Protein AF-A0A927AA74-F1 (afdb_monomer_lite)

Structure (mmCIF, N/CA/C/O backbone):
data_AF-A0A927AA74-F1
#
_entry.id   AF-A0A927AA74-F1
#
loop_
_atom_site.group_PDB
_atom_site.id
_atom_site.type_symbol
_atom_site.label_atom_id
_atom_site.label_alt_id
_atom_site.label_comp_id
_atom_site.label_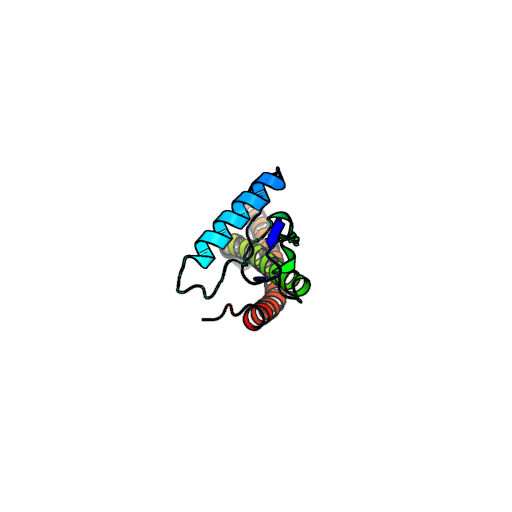asym_id
_atom_site.label_entity_id
_atom_site.label_seq_id
_atom_site.pdbx_PDB_ins_code
_atom_site.Cartn_x
_atom_site.Cartn_y
_atom_site.Cartn_z
_atom_site.occupancy
_atom_site.B_iso_or_equiv
_atom_site.auth_seq_id
_atom_site.auth_comp_id
_atom_site.auth_asym_id
_atom_site.auth_atom_id
_atom_site.pdbx_PDB_model_num
ATOM 1 N N . MET A 1 1 ? 20.746 3.953 -13.134 1.00 68.69 1 MET A N 1
ATOM 2 C CA . MET A 1 1 ? 21.460 2.864 -13.837 1.00 68.69 1 MET A CA 1
ATOM 3 C C . MET A 1 1 ? 21.288 3.104 -15.328 1.00 68.69 1 MET A C 1
ATOM 5 O O . MET A 1 1 ? 20.170 3.393 -15.725 1.00 68.69 1 MET A O 1
ATOM 9 N N . ALA A 1 2 ? 22.362 3.111 -16.111 1.00 82.69 2 ALA A N 1
ATOM 10 C CA . ALA A 1 2 ? 22.322 3.366 -17.552 1.00 82.69 2 ALA A CA 1
ATOM 11 C C . ALA A 1 2 ? 22.774 2.113 -18.313 1.00 82.69 2 ALA A C 1
ATOM 13 O O . ALA A 1 2 ? 23.402 1.221 -17.730 1.00 82.69 2 ALA A O 1
ATOM 14 N N . TYR A 1 3 ? 22.419 2.040 -19.589 1.00 89.62 3 TYR A N 1
ATOM 15 C CA . TYR A 1 3 ? 22.656 0.885 -20.445 1.00 89.62 3 TYR A CA 1
ATOM 16 C C . TYR A 1 3 ? 23.455 1.307 -21.672 1.00 89.62 3 TYR A C 1
ATOM 18 O O . TYR A 1 3 ? 23.339 2.434 -22.142 1.00 89.62 3 TYR A O 1
ATOM 26 N N . LEU A 1 4 ? 24.261 0.394 -22.198 1.00 90.81 4 LEU A N 1
ATOM 27 C CA . LEU A 1 4 ? 24.896 0.512 -23.500 1.00 90.81 4 LEU A CA 1
ATOM 28 C C . LEU A 1 4 ? 24.082 -0.289 -24.507 1.00 90.81 4 LEU A C 1
ATOM 30 O O . LEU A 1 4 ? 23.811 -1.467 -24.288 1.00 90.81 4 LEU A O 1
ATOM 34 N N . VAL A 1 5 ? 23.723 0.351 -25.612 1.00 91.00 5 VAL A N 1
ATOM 35 C CA . VAL A 1 5 ? 22.929 -0.253 -26.682 1.00 91.00 5 VAL A CA 1
ATOM 36 C C . VAL A 1 5 ? 23.705 -0.167 -27.984 1.00 91.00 5 VAL A C 1
ATOM 38 O O . VAL A 1 5 ? 24.252 0.887 -28.328 1.00 91.00 5 VAL A O 1
ATOM 41 N N . ALA A 1 6 ? 23.800 -1.292 -28.691 1.00 90.44 6 ALA A N 1
ATOM 42 C CA . ALA A 1 6 ? 24.299 -1.301 -30.057 1.00 90.44 6 ALA A CA 1
ATOM 43 C C . ALA A 1 6 ? 23.163 -0.810 -30.970 1.00 90.44 6 ALA A C 1
ATOM 45 O O . ALA A 1 6 ? 22.105 -1.429 -30.965 1.00 90.44 6 ALA A O 1
ATOM 46 N N . PRO A 1 7 ? 23.336 0.256 -31.775 1.00 86.06 7 PRO A N 1
ATOM 47 C CA . PRO A 1 7 ? 22.244 0.795 -32.593 1.00 86.06 7 PRO A CA 1
ATOM 48 C C . PRO A 1 7 ? 21.645 -0.202 -33.593 1.00 86.06 7 PRO A C 1
ATOM 50 O O . PRO A 1 7 ? 20.530 -0.007 -34.053 1.00 86.06 7 PRO A O 1
ATOM 53 N N . GLN A 1 8 ? 22.403 -1.242 -33.957 1.00 85.25 8 GLN A N 1
ATOM 54 C CA . GLN A 1 8 ? 21.947 -2.316 -34.844 1.00 85.25 8 GLN A CA 1
ATOM 55 C C . GLN A 1 8 ? 21.053 -3.340 -34.131 1.00 85.25 8 GLN A C 1
ATOM 57 O O . GLN A 1 8 ? 20.342 -4.066 -34.810 1.00 85.25 8 GLN A O 1
ATOM 62 N N . TYR A 1 9 ? 21.120 -3.388 -32.798 1.00 85.56 9 TYR A N 1
ATOM 63 C CA . TYR A 1 9 ? 20.437 -4.351 -31.935 1.00 85.56 9 TYR A CA 1
ATOM 64 C C . TYR A 1 9 ? 19.826 -3.633 -30.717 1.00 85.56 9 TYR A C 1
ATOM 66 O O . TYR A 1 9 ? 20.264 -3.851 -29.578 1.00 85.56 9 TYR A O 1
ATOM 74 N N . PRO A 1 10 ? 18.894 -2.681 -30.935 1.00 83.12 10 PRO A N 1
ATOM 75 C CA . PRO A 1 10 ? 18.299 -1.877 -29.867 1.00 83.12 10 PRO A CA 1
ATOM 76 C C . PRO A 1 10 ? 17.558 -2.700 -28.802 1.00 83.12 10 PRO A C 1
ATOM 78 O O . PRO A 1 10 ? 17.472 -2.279 -27.649 1.00 83.12 10 PRO A O 1
ATOM 81 N N . GLU A 1 11 ? 17.076 -3.884 -29.168 1.00 83.00 11 GLU A N 1
ATOM 82 C CA . GLU A 1 11 ? 16.410 -4.868 -28.312 1.00 83.00 11 GLU A CA 1
ATOM 83 C C . GLU A 1 11 ? 17.343 -5.561 -27.302 1.00 83.00 11 GLU A C 1
ATOM 85 O O . GLU A 1 11 ? 16.870 -6.221 -26.377 1.00 83.00 11 GLU A O 1
ATOM 90 N N . HIS A 1 12 ? 18.664 -5.381 -27.427 1.00 86.50 12 HIS A N 1
ATOM 91 C CA . HIS A 1 12 ? 19.669 -6.002 -26.561 1.00 86.50 12 HIS A CA 1
ATOM 92 C C . HIS A 1 12 ? 20.464 -4.966 -25.742 1.00 86.50 12 HIS A C 1
ATOM 94 O O . HIS A 1 12 ? 21.625 -4.674 -26.046 1.00 86.50 12 HIS A O 1
ATOM 100 N N . PRO A 1 13 ? 19.877 -4.397 -24.674 1.00 88.25 13 PRO A N 1
ATOM 101 C CA . PRO A 1 13 ? 20.574 -3.447 -23.820 1.00 88.25 13 PRO A CA 1
ATOM 102 C C . PRO A 1 13 ? 21.512 -4.117 -22.813 1.00 88.25 13 PRO A C 1
ATOM 104 O O . PRO A 1 13 ? 21.145 -5.049 -22.099 1.00 88.25 13 PRO A O 1
ATOM 107 N N . PHE A 1 14 ? 22.724 -3.578 -22.681 1.00 89.50 14 PHE A N 1
ATOM 108 C CA . PHE A 1 14 ? 23.737 -4.083 -21.756 1.00 89.50 14 PHE A CA 1
ATOM 109 C C . PHE A 1 14 ? 23.906 -3.134 -20.562 1.00 89.50 14 PHE A C 1
ATOM 111 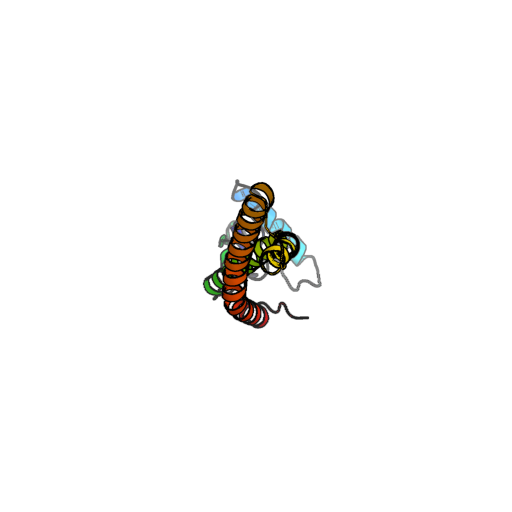O O . PHE A 1 14 ? 24.260 -1.973 -20.763 1.00 89.50 14 PHE A O 1
ATOM 118 N N . PRO A 1 15 ? 23.690 -3.573 -19.310 1.00 87.88 15 PRO A N 1
ATOM 119 C CA . PRO A 1 15 ? 23.856 -2.702 -18.148 1.00 87.88 15 PRO A CA 1
ATOM 120 C C . PRO A 1 15 ? 25.303 -2.205 -18.024 1.00 87.88 15 PRO A C 1
ATOM 122 O O . PRO A 1 15 ? 26.252 -2.959 -18.252 1.00 87.88 15 PRO A O 1
ATOM 125 N N . ILE A 1 16 ? 25.487 -0.937 -17.643 1.00 88.06 16 ILE A N 1
ATOM 126 C CA . ILE A 1 16 ? 26.819 -0.378 -17.382 1.00 88.06 16 ILE A CA 1
ATOM 127 C C . ILE A 1 16 ? 27.342 -0.912 -16.045 1.00 88.06 16 ILE A C 1
ATOM 129 O O . ILE A 1 16 ? 26.923 -0.481 -14.975 1.00 88.06 16 ILE A O 1
ATOM 133 N N . GLU A 1 17 ? 28.290 -1.845 -16.123 1.00 82.12 17 GLU A N 1
ATOM 134 C CA . GLU A 1 17 ? 28.880 -2.549 -14.971 1.00 82.12 17 GLU A CA 1
ATOM 135 C C . GLU A 1 17 ? 30.159 -1.893 -14.425 1.00 82.12 17 GLU A C 1
ATOM 137 O O . GLU A 1 17 ? 30.765 -2.380 -13.474 1.00 82.12 17 GLU A O 1
ATOM 142 N N . SER A 1 18 ? 30.621 -0.795 -15.029 1.00 84.75 18 SER A N 1
ATOM 143 C CA . SER A 1 18 ? 31.850 -0.113 -14.618 1.00 84.75 18 SER A CA 1
ATOM 144 C C . SER A 1 18 ? 31.734 1.396 -14.794 1.00 84.75 18 SER A C 1
ATOM 146 O O . SER A 1 18 ? 31.265 1.867 -15.827 1.00 84.75 18 SER A O 1
ATOM 148 N N . SER A 1 19 ? 32.245 2.159 -13.824 1.00 83.81 19 SER A N 1
ATOM 149 C CA . SER A 1 19 ? 32.402 3.618 -13.929 1.00 83.81 19 SER A CA 1
ATOM 150 C C . SER A 1 19 ? 33.398 4.028 -15.024 1.00 83.81 19 SER A C 1
ATOM 152 O O . SER A 1 19 ? 33.326 5.136 -15.557 1.00 83.81 19 SER A O 1
ATOM 154 N N . ASN A 1 20 ? 34.311 3.130 -15.417 1.00 89.69 20 ASN A N 1
ATOM 155 C CA . ASN A 1 20 ? 35.203 3.347 -16.549 1.00 89.69 20 ASN A CA 1
ATOM 156 C C . ASN A 1 20 ? 34.478 3.030 -17.867 1.00 89.69 20 ASN A C 1
ATOM 158 O O . ASN A 1 20 ? 34.294 1.866 -18.228 1.00 89.69 20 ASN A O 1
ATOM 162 N N . LYS A 1 21 ? 34.150 4.076 -18.636 1.00 86.00 21 LYS A N 1
ATOM 163 C CA . LYS A 1 21 ? 33.414 3.979 -19.911 1.00 86.00 21 LYS A CA 1
ATOM 164 C C . LYS A 1 21 ? 34.058 3.044 -20.940 1.00 86.00 21 LYS A C 1
ATOM 166 O O . LYS A 1 21 ? 33.342 2.352 -21.659 1.00 86.00 21 LYS A O 1
ATOM 171 N N . LYS A 1 22 ? 35.394 2.995 -21.027 1.00 89.81 22 LYS A N 1
ATOM 172 C CA . LYS A 1 22 ? 36.090 2.084 -21.958 1.00 89.81 22 LYS A CA 1
ATOM 173 C C . LYS A 1 22 ? 35.895 0.630 -21.535 1.00 89.81 22 LYS A C 1
ATOM 175 O O . LYS A 1 22 ? 35.567 -0.213 -22.364 1.00 89.81 22 LYS A O 1
ATOM 180 N N . ARG A 1 23 ? 36.036 0.356 -20.235 1.00 90.44 23 ARG A N 1
ATOM 181 C CA . ARG A 1 23 ? 35.828 -0.981 -19.668 1.00 90.44 23 ARG A CA 1
ATOM 182 C C . ARG A 1 23 ? 34.370 -1.427 -19.791 1.00 90.44 23 ARG A C 1
ATOM 184 O O . ARG A 1 23 ? 34.132 -2.560 -20.188 1.00 90.44 23 ARG A O 1
ATOM 191 N N . ALA A 1 24 ? 33.410 -0.540 -19.528 1.00 90.94 24 ALA A N 1
ATOM 192 C CA . ALA A 1 24 ? 31.984 -0.826 -19.691 1.00 90.94 24 ALA A CA 1
ATOM 193 C C . ALA A 1 24 ? 31.626 -1.205 -21.139 1.00 90.94 24 ALA A C 1
ATOM 195 O O . ALA A 1 24 ? 30.950 -2.206 -21.362 1.00 90.94 24 ALA A O 1
ATOM 196 N N . ARG A 1 25 ? 32.141 -0.464 -22.131 1.00 91.88 25 ARG A N 1
ATOM 197 C CA . ARG A 1 25 ? 31.935 -0.767 -23.559 1.00 91.88 25 ARG A CA 1
ATOM 198 C C . ARG A 1 25 ? 32.589 -2.069 -24.001 1.00 91.88 25 ARG A C 1
ATOM 200 O O . ARG A 1 25 ? 32.003 -2.792 -24.797 1.00 91.88 25 ARG A O 1
ATOM 207 N N . TYR A 1 26 ? 33.766 -2.387 -23.468 1.00 91.94 26 TYR A N 1
ATOM 208 C CA . TYR A 1 26 ? 34.411 -3.675 -23.718 1.00 91.94 26 TYR A CA 1
ATOM 209 C C . TYR A 1 26 ? 33.580 -4.847 -23.169 1.00 91.94 26 TYR A C 1
ATOM 211 O O . TYR A 1 26 ? 33.358 -5.828 -23.874 1.00 91.94 26 TYR A O 1
ATOM 219 N N . LEU A 1 27 ? 33.063 -4.728 -21.941 1.00 91.62 27 LEU A N 1
ATOM 220 C CA . LEU A 1 27 ? 32.187 -5.746 -21.350 1.00 91.62 27 LEU A CA 1
ATOM 221 C C . LEU A 1 27 ? 30.882 -5.907 -22.143 1.00 91.62 27 LEU A C 1
ATOM 223 O O . LEU A 1 27 ? 30.471 -7.035 -22.404 1.00 91.62 27 LEU A O 1
ATOM 227 N N . ALA A 1 28 ? 30.269 -4.803 -22.580 1.00 91.19 28 ALA A N 1
ATOM 228 C CA . ALA A 1 28 ? 29.091 -4.837 -23.446 1.00 91.19 28 ALA A CA 1
ATOM 229 C C . ALA A 1 28 ? 29.385 -5.514 -24.798 1.00 91.19 28 ALA A C 1
ATOM 231 O O . ALA A 1 28 ? 28.603 -6.349 -25.242 1.00 91.19 28 ALA A O 1
ATOM 232 N N . ALA A 1 29 ? 30.539 -5.233 -25.415 1.00 91.00 29 ALA A N 1
ATOM 233 C CA . ALA A 1 29 ? 30.956 -5.878 -26.662 1.00 91.00 29 ALA A CA 1
ATOM 234 C C . ALA A 1 29 ? 31.106 -7.396 -26.507 1.00 91.00 29 ALA A C 1
ATOM 236 O O . ALA A 1 29 ? 30.613 -8.142 -27.345 1.00 91.00 29 ALA A O 1
ATOM 237 N N . LYS A 1 30 ? 31.712 -7.851 -25.404 1.00 91.06 30 LYS A N 1
ATOM 238 C CA . LYS A 1 30 ? 31.858 -9.281 -25.101 1.00 91.06 30 LYS A CA 1
ATOM 239 C C . LYS A 1 30 ? 30.502 -9.975 -24.928 1.00 91.06 30 LYS A C 1
ATOM 241 O O . LYS A 1 30 ? 30.324 -11.108 -25.358 1.00 91.06 30 LYS A O 1
ATOM 246 N N . LYS A 1 31 ? 29.527 -9.301 -24.309 1.00 90.81 31 LYS A N 1
ATOM 247 C CA . LYS A 1 31 ? 28.160 -9.831 -24.183 1.00 90.81 31 LYS A CA 1
ATOM 248 C C . LYS A 1 31 ? 27.443 -9.901 -25.534 1.00 90.81 31 LYS A C 1
ATOM 250 O O . LYS A 1 31 ? 26.773 -10.894 -25.791 1.00 90.81 31 LYS A O 1
ATOM 255 N N . LEU A 1 32 ? 27.616 -8.893 -26.391 1.00 90.00 32 LEU A N 1
ATOM 256 C CA . LEU A 1 32 ? 27.068 -8.894 -27.749 1.00 90.00 32 LEU A CA 1
ATOM 257 C C . LEU A 1 32 ? 27.679 -10.005 -28.614 1.00 90.00 32 LEU A C 1
ATOM 259 O O . LEU A 1 32 ? 26.959 -10.675 -29.343 1.00 90.00 32 LEU A O 1
ATOM 263 N N . GLU A 1 33 ? 28.985 -10.238 -28.495 1.00 89.75 33 GLU A N 1
ATOM 264 C CA . GLU A 1 33 ? 29.678 -11.338 -29.172 1.00 89.75 33 GLU A CA 1
ATOM 265 C C . GLU A 1 33 ? 29.155 -12.703 -28.708 1.00 89.75 33 GLU A C 1
ATOM 267 O O . GLU A 1 33 ? 28.850 -13.562 -29.530 1.00 89.75 33 GLU A O 1
ATOM 272 N N . ASN A 1 34 ? 28.967 -12.887 -27.399 1.00 89.38 34 ASN A N 1
ATOM 273 C CA . ASN A 1 34 ? 28.373 -14.112 -26.866 1.00 89.38 34 ASN A CA 1
ATOM 274 C C . ASN A 1 34 ? 26.949 -14.345 -27.395 1.00 89.38 34 ASN A C 1
ATOM 276 O O . ASN A 1 34 ? 26.615 -15.474 -27.735 1.00 89.38 34 ASN A O 1
ATOM 280 N N . LEU A 1 35 ? 26.133 -13.289 -27.491 1.00 89.38 35 LEU A N 1
ATOM 281 C CA . LEU A 1 35 ? 24.804 -13.360 -28.105 1.00 89.38 35 LEU A CA 1
ATOM 282 C C . LEU A 1 35 ? 24.892 -13.732 -29.587 1.00 89.38 35 LEU A C 1
ATOM 284 O O . LEU A 1 35 ? 24.155 -14.601 -30.035 1.00 89.38 35 LEU A O 1
ATOM 288 N N . ALA A 1 36 ? 25.815 -13.130 -30.339 1.00 87.44 36 ALA A N 1
ATOM 289 C CA . ALA A 1 36 ? 26.013 -13.440 -31.754 1.00 87.44 36 ALA A CA 1
ATOM 290 C C . ALA A 1 36 ? 26.518 -14.875 -32.004 1.00 87.44 36 ALA A C 1
ATOM 292 O O . ALA A 1 36 ? 26.295 -15.430 -33.077 1.00 87.44 36 ALA A O 1
ATOM 293 N N . ASN A 1 37 ? 27.190 -15.473 -31.017 1.00 88.00 37 ASN A N 1
ATOM 294 C CA . ASN A 1 37 ? 27.637 -16.864 -31.058 1.00 88.00 37 ASN A CA 1
ATOM 295 C C . ASN A 1 37 ? 26.533 -17.867 -30.682 1.00 88.00 37 ASN A C 1
ATOM 297 O O . ASN A 1 37 ? 26.724 -19.066 -30.880 1.00 88.00 37 ASN A O 1
ATOM 301 N N . ASP A 1 38 ? 25.392 -17.408 -30.157 1.00 87.44 38 ASP A N 1
ATOM 302 C CA . ASP A 1 38 ? 24.215 -18.251 -29.961 1.00 87.44 38 ASP A CA 1
ATOM 303 C C . ASP A 1 38 ? 23.422 -18.344 -31.280 1.00 87.44 38 ASP A C 1
ATOM 305 O O . ASP A 1 38 ? 22.811 -17.359 -31.703 1.00 87.44 38 ASP A O 1
ATOM 309 N N . PRO A 1 39 ? 23.369 -19.517 -31.938 1.00 77.44 39 PRO A N 1
ATOM 310 C CA . PRO A 1 39 ? 22.669 -19.678 -33.210 1.00 77.44 39 PRO A CA 1
ATOM 311 C C . PRO A 1 39 ? 21.152 -19.445 -33.117 1.00 77.44 39 PRO A C 1
ATOM 313 O O . PRO A 1 39 ? 20.503 -19.306 -34.155 1.00 77.44 39 PRO A O 1
ATOM 316 N N . LYS A 1 40 ? 20.572 -19.394 -31.909 1.00 82.44 40 LYS A N 1
ATOM 317 C CA . LYS A 1 40 ? 19.146 -19.105 -31.690 1.00 82.44 40 LYS A CA 1
ATOM 318 C C . LYS A 1 40 ? 18.841 -17.617 -31.510 1.00 82.44 40 LYS A C 1
ATOM 320 O O . LYS A 1 40 ? 17.671 -17.251 -31.560 1.00 82.44 40 LYS A O 1
ATOM 325 N N . SER A 1 41 ? 19.850 -16.769 -31.306 1.00 80.06 41 SER A N 1
ATOM 326 C CA . SER A 1 41 ? 19.633 -15.349 -31.000 1.00 80.06 41 SER A CA 1
ATOM 327 C C . SER A 1 41 ? 19.223 -14.522 -32.221 1.00 80.06 41 SER A C 1
ATOM 329 O O . SER A 1 41 ? 18.610 -13.472 -32.071 1.00 80.06 41 SER A O 1
ATOM 331 N N . GLY A 1 42 ? 19.588 -14.960 -33.433 1.00 79.50 42 GLY A N 1
ATOM 332 C CA . GLY A 1 42 ? 19.407 -14.176 -34.661 1.00 79.50 42 GLY A CA 1
ATOM 333 C C . GLY A 1 42 ? 20.321 -12.943 -34.765 1.00 79.50 42 GLY A C 1
ATOM 334 O O . GLY A 1 42 ? 20.294 -12.250 -35.784 1.00 79.50 42 GLY A O 1
ATOM 335 N N . VAL A 1 43 ? 21.163 -12.689 -33.759 1.00 83.81 43 VAL A N 1
ATOM 336 C CA . VAL A 1 43 ? 22.103 -11.565 -33.702 1.00 83.81 43 VAL A CA 1
ATOM 337 C C . VAL A 1 43 ? 23.364 -11.915 -34.486 1.00 83.81 43 VAL A C 1
ATOM 339 O O . VAL A 1 43 ? 23.912 -13.006 -34.354 1.00 83.81 43 VAL A O 1
ATOM 342 N N . LYS A 1 44 ? 23.876 -10.982 -35.292 1.00 82.81 44 LYS A N 1
ATOM 343 C CA . LYS A 1 44 ? 25.157 -11.146 -36.000 1.00 82.81 44 LYS A CA 1
ATOM 344 C C . LYS A 1 44 ? 26.135 -10.053 -35.608 1.00 82.81 44 LYS A C 1
ATOM 346 O O . LYS A 1 44 ? 25.834 -8.868 -35.741 1.00 82.81 44 LYS A O 1
ATOM 351 N N . MET A 1 45 ? 27.341 -10.421 -35.191 1.00 78.44 45 MET A N 1
ATOM 352 C CA . MET A 1 45 ? 28.367 -9.420 -34.912 1.00 78.44 45 MET A CA 1
ATOM 353 C C . MET A 1 45 ? 28.740 -8.704 -36.223 1.00 78.44 45 MET A C 1
ATOM 355 O O . MET A 1 45 ? 29.147 -9.369 -37.179 1.00 78.44 45 MET A O 1
ATOM 359 N N . PRO A 1 46 ? 28.602 -7.370 -36.327 1.00 71.44 46 PRO A N 1
ATOM 360 C CA . PRO A 1 46 ? 29.015 -6.667 -37.533 1.00 71.44 46 PRO A CA 1
ATOM 361 C C . PRO A 1 46 ? 30.535 -6.766 -37.703 1.00 71.44 46 PRO A C 1
ATOM 363 O O . PRO A 1 46 ? 31.282 -6.537 -36.748 1.00 71.44 46 PRO A O 1
ATOM 366 N N . ASN A 1 47 ? 31.006 -7.052 -38.919 1.00 72.19 47 ASN A N 1
ATOM 367 C CA . ASN A 1 47 ? 32.438 -7.033 -39.226 1.00 72.19 47 ASN A CA 1
ATOM 368 C C . ASN A 1 47 ? 33.036 -5.665 -38.851 1.00 72.19 47 ASN A C 1
ATOM 370 O O . ASN A 1 47 ? 32.549 -4.625 -39.295 1.00 72.19 47 ASN A O 1
ATOM 374 N N . GLY A 1 48 ? 34.078 -5.663 -38.013 1.00 73.44 48 GLY A N 1
ATOM 375 C CA . GLY A 1 48 ? 34.728 -4.432 -37.551 1.00 73.44 48 GLY A CA 1
ATOM 376 C C . GLY A 1 48 ? 33.914 -3.613 -36.539 1.00 73.44 48 GLY A C 1
ATOM 377 O O . GLY A 1 48 ? 34.035 -2.387 -36.510 1.00 73.44 48 GLY A O 1
ATOM 378 N N . PHE A 1 49 ? 33.064 -4.246 -35.722 1.00 79.38 49 PHE A N 1
ATOM 379 C CA . PHE A 1 49 ? 32.312 -3.558 -34.668 1.00 79.38 49 PHE A CA 1
ATOM 380 C C . PHE A 1 49 ? 33.241 -2.860 -33.651 1.00 79.38 49 PHE A C 1
ATOM 382 O O . PHE A 1 49 ? 33.867 -3.493 -32.804 1.00 79.38 49 PHE A O 1
ATOM 389 N N . ASP A 1 50 ? 33.310 -1.526 -33.720 1.00 84.75 50 ASP A N 1
ATOM 390 C CA . ASP A 1 50 ? 34.018 -0.697 -32.739 1.00 84.75 50 ASP A CA 1
ATOM 391 C C . ASP A 1 50 ? 33.142 -0.487 -31.495 1.00 84.75 50 ASP A C 1
ATOM 393 O O . ASP A 1 50 ? 32.010 -0.009 -31.583 1.00 84.75 50 ASP A O 1
ATOM 397 N N . THR A 1 51 ? 33.695 -0.764 -30.312 1.00 88.06 51 THR A N 1
ATOM 398 C CA . THR A 1 51 ? 33.032 -0.550 -29.015 1.00 88.06 51 THR A CA 1
ATOM 399 C C . THR A 1 51 ? 32.578 0.902 -28.790 1.00 88.06 51 THR A C 1
ATOM 401 O O . THR A 1 51 ? 31.674 1.157 -27.994 1.00 88.06 51 THR A O 1
ATOM 404 N N . ARG A 1 52 ? 33.147 1.876 -29.514 1.00 87.88 52 ARG A N 1
ATOM 405 C CA . ARG A 1 52 ? 32.694 3.278 -29.530 1.00 87.88 52 ARG A CA 1
ATOM 406 C C . ARG A 1 52 ? 31.308 3.474 -30.150 1.00 87.88 52 ARG A C 1
ATOM 408 O O . ARG A 1 52 ? 30.712 4.517 -29.904 1.00 87.88 52 ARG A O 1
ATOM 415 N N . ARG A 1 53 ? 30.791 2.500 -30.908 1.00 88.69 53 ARG A N 1
ATOM 416 C CA . ARG A 1 53 ? 29.448 2.543 -31.514 1.00 88.69 53 ARG A CA 1
ATOM 417 C C . ARG A 1 53 ? 28.323 2.313 -30.506 1.00 88.69 53 ARG A C 1
ATOM 419 O O . ARG A 1 53 ? 27.176 2.590 -30.839 1.00 88.69 53 ARG A O 1
ATOM 426 N N . PHE A 1 54 ? 28.629 1.833 -29.298 1.00 90.25 54 PHE A N 1
ATOM 427 C CA . PHE A 1 54 ? 27.642 1.752 -28.226 1.00 90.25 54 PHE A CA 1
ATOM 428 C C . PHE A 1 54 ? 27.186 3.144 -27.790 1.00 90.25 54 PHE A C 1
ATOM 430 O O . PHE A 1 54 ? 28.010 3.997 -27.432 1.00 90.25 54 PHE A O 1
ATOM 437 N N . VAL A 1 55 ? 25.870 3.327 -27.740 1.00 89.88 55 VAL A N 1
ATOM 438 C CA . VAL A 1 55 ? 25.229 4.534 -27.217 1.00 89.88 55 VAL A CA 1
ATOM 439 C C . VAL A 1 55 ? 24.778 4.268 -25.788 1.00 89.88 55 VAL A C 1
ATOM 441 O O . VAL A 1 55 ? 24.246 3.202 -25.485 1.00 89.88 55 VAL A O 1
ATOM 444 N N . GLU A 1 56 ? 25.034 5.224 -24.900 1.00 89.69 56 GLU A N 1
ATOM 445 C CA . GLU A 1 56 ? 24.539 5.177 -23.529 1.00 89.69 56 GLU A CA 1
ATOM 446 C C . GLU A 1 56 ? 23.100 5.690 -23.506 1.00 89.69 56 GLU A C 1
ATOM 448 O O . GLU A 1 56 ? 22.835 6.823 -23.908 1.00 89.69 56 GLU A O 1
ATOM 453 N N . VAL A 1 57 ? 22.180 4.854 -23.040 1.00 88.00 57 VAL A N 1
ATOM 454 C CA . VAL A 1 57 ? 20.774 5.204 -22.861 1.00 88.00 57 VAL A CA 1
ATOM 455 C C . VAL A 1 57 ? 20.409 5.119 -21.383 1.00 88.00 57 VAL A C 1
ATOM 457 O O . VAL A 1 57 ? 20.890 4.257 -20.638 1.00 88.00 57 VAL A O 1
ATOM 460 N N . GLY A 1 58 ? 19.570 6.048 -20.930 1.00 81.25 58 GLY A N 1
ATOM 461 C CA . GLY A 1 58 ? 19.045 6.021 -19.568 1.00 81.25 58 GLY A CA 1
ATOM 462 C C . GLY A 1 58 ? 18.126 4.819 -19.347 1.00 81.25 58 GLY A C 1
ATOM 463 O O . GLY A 1 58 ? 17.575 4.271 -20.296 1.00 81.25 58 GLY A O 1
ATOM 464 N N . LYS A 1 59 ? 17.908 4.436 -18.081 1.00 71.62 59 LYS A N 1
ATOM 465 C CA . LYS A 1 59 ? 16.931 3.395 -17.698 1.00 71.62 59 LYS A CA 1
ATOM 466 C C . LYS A 1 59 ? 15.544 3.629 -18.303 1.00 71.62 59 LYS A C 1
ATOM 468 O O . LYS A 1 59 ? 14.838 2.683 -18.622 1.00 71.62 59 LYS A O 1
ATOM 473 N N . ASP A 1 60 ? 15.199 4.896 -18.483 1.00 68.25 60 ASP A N 1
ATOM 474 C CA . ASP A 1 60 ? 13.900 5.333 -18.979 1.00 68.25 60 ASP A CA 1
ATOM 475 C C . ASP A 1 60 ? 13.699 5.061 -20.471 1.00 68.25 60 ASP A C 1
ATOM 477 O O . ASP A 1 60 ? 12.563 5.065 -20.924 1.00 68.25 60 ASP A O 1
ATOM 481 N N . ALA A 1 61 ? 14.768 4.773 -21.223 1.00 70.88 61 ALA A N 1
ATOM 482 C CA . ALA A 1 61 ? 14.677 4.436 -22.643 1.00 70.88 61 ALA A CA 1
ATOM 483 C C . ALA A 1 61 ? 13.942 3.110 -22.906 1.00 70.88 61 ALA A C 1
ATOM 485 O O . ALA A 1 61 ? 13.502 2.878 -24.025 1.00 70.88 61 ALA A O 1
ATOM 486 N N . PHE A 1 62 ? 13.809 2.259 -21.883 1.00 72.69 62 PHE A N 1
ATOM 487 C CA . PHE A 1 62 ? 13.081 0.984 -21.948 1.00 72.69 62 PHE A CA 1
ATOM 488 C C . PHE A 1 62 ? 11.741 1.029 -21.224 1.00 72.69 62 PHE A C 1
ATOM 490 O O . PHE A 1 62 ? 11.049 0.017 -21.151 1.00 72.69 62 PHE A O 1
ATOM 497 N N . MET A 1 63 ? 11.390 2.170 -20.632 1.00 70.44 63 MET A N 1
ATOM 498 C CA . MET A 1 63 ? 10.065 2.322 -20.056 1.00 70.44 63 MET A CA 1
ATOM 499 C C . MET A 1 63 ? 9.063 2.561 -21.190 1.00 70.44 63 MET A C 1
ATOM 501 O O . MET A 1 63 ? 9.411 3.214 -22.178 1.00 70.44 63 MET A O 1
ATOM 505 N N . PRO A 1 64 ? 7.821 2.076 -21.048 1.00 76.69 64 PRO A N 1
ATOM 506 C CA . PRO A 1 64 ? 6.742 2.435 -21.954 1.00 76.69 64 PRO A CA 1
ATOM 507 C C . PRO A 1 64 ? 6.611 3.956 -22.112 1.00 76.69 64 PRO A C 1
ATOM 509 O O . PRO A 1 64 ? 6.948 4.724 -21.204 1.00 76.69 64 PRO A O 1
ATOM 512 N N . SER A 1 65 ? 6.099 4.410 -23.256 1.00 82.56 65 SER A N 1
ATOM 513 C CA . SER A 1 65 ? 5.903 5.843 -23.533 1.00 82.56 65 SER A CA 1
ATOM 514 C C . SER A 1 65 ? 5.000 6.532 -22.498 1.00 82.56 65 SER A C 1
ATOM 516 O O . SER A 1 65 ? 5.182 7.716 -22.223 1.00 82.56 65 SER A O 1
ATOM 518 N N . ASN A 1 66 ? 4.102 5.773 -21.868 1.00 85.75 66 ASN A N 1
ATOM 519 C CA . ASN A 1 66 ? 3.224 6.151 -20.758 1.00 85.75 66 ASN A CA 1
ATOM 520 C C . ASN A 1 66 ? 3.845 5.913 -19.362 1.00 85.75 66 ASN A C 1
ATOM 522 O O . ASN A 1 66 ? 3.147 5.636 -18.383 1.00 85.75 66 ASN A O 1
ATOM 526 N N . LYS A 1 67 ? 5.177 5.998 -19.239 1.00 87.06 67 LYS A N 1
ATOM 527 C CA . LYS A 1 67 ? 5.910 5.816 -17.972 1.00 87.06 67 LYS A CA 1
ATOM 528 C C . LYS A 1 67 ? 5.313 6.628 -16.815 1.00 87.06 67 LYS A C 1
ATOM 530 O O . LYS A 1 67 ? 5.221 6.125 -15.698 1.00 87.06 67 LYS A O 1
ATOM 535 N N . ARG A 1 68 ? 4.974 7.899 -17.052 1.00 88.50 68 ARG A N 1
ATOM 536 C CA . ARG A 1 68 ? 4.515 8.813 -15.990 1.00 88.50 68 ARG A CA 1
ATOM 537 C C . ARG A 1 68 ? 3.160 8.381 -15.441 1.00 88.50 68 ARG A C 1
ATOM 539 O O . ARG A 1 68 ? 2.952 8.413 -14.231 1.00 88.50 68 ARG A O 1
ATOM 546 N N . GLU A 1 69 ? 2.277 7.958 -16.330 1.00 93.19 69 GLU A N 1
ATOM 547 C CA . GLU A 1 69 ? 0.956 7.429 -16.031 1.00 93.19 69 GLU A CA 1
ATOM 548 C C . GLU A 1 69 ? 1.086 6.123 -15.238 1.00 93.19 69 GLU A C 1
ATOM 550 O O . GLU A 1 69 ? 0.493 5.997 -14.167 1.00 93.19 69 GLU A O 1
ATOM 555 N N . ILE A 1 70 ? 1.958 5.206 -15.676 1.00 91.88 70 ILE A N 1
ATOM 556 C CA . ILE A 1 70 ? 2.291 3.979 -14.932 1.00 91.88 70 ILE A CA 1
ATOM 557 C C . ILE A 1 70 ? 2.773 4.316 -13.513 1.00 91.88 70 ILE A C 1
ATOM 559 O O . ILE A 1 70 ? 2.255 3.776 -12.536 1.00 91.88 70 ILE A O 1
ATOM 563 N N . GLU A 1 71 ? 3.731 5.237 -13.367 1.00 92.56 71 GLU A N 1
ATOM 564 C CA . GLU A 1 71 ? 4.240 5.660 -12.055 1.00 92.56 71 GLU A CA 1
ATOM 565 C C . GLU A 1 71 ? 3.145 6.278 -11.171 1.00 92.56 71 GLU A C 1
ATOM 567 O O . GLU A 1 71 ? 3.148 6.081 -9.952 1.00 92.56 71 GLU A O 1
ATOM 572 N N . GLN A 1 72 ? 2.204 7.022 -11.755 1.00 95.81 72 GLN A N 1
ATOM 573 C CA . GLN A 1 72 ? 1.071 7.598 -11.034 1.00 95.81 72 GLN A CA 1
ATOM 574 C C . GLN A 1 72 ? 0.111 6.515 -10.528 1.00 95.81 72 GLN A C 1
ATOM 576 O O . GLN A 1 72 ? -0.273 6.548 -9.356 1.00 95.81 72 GLN A O 1
ATOM 581 N N . HIS A 1 73 ? -0.228 5.534 -11.361 1.00 96.06 73 HIS A N 1
ATOM 582 C CA . HIS A 1 73 ? -1.097 4.426 -10.967 1.00 96.06 73 HIS A CA 1
ATOM 583 C C . HIS A 1 73 ? -0.439 3.527 -9.910 1.00 96.06 73 HIS A C 1
ATOM 585 O O . HIS A 1 73 ? -1.083 3.169 -8.922 1.00 96.06 73 HIS A O 1
ATOM 591 N N . VAL A 1 74 ? 0.868 3.264 -10.016 1.00 95.25 74 VAL A N 1
ATOM 592 C CA . VAL A 1 74 ? 1.624 2.565 -8.961 1.00 95.25 74 VAL A CA 1
ATOM 593 C C . VAL A 1 74 ? 1.550 3.325 -7.633 1.00 95.25 74 VAL A C 1
ATOM 595 O O . VAL A 1 74 ? 1.303 2.715 -6.595 1.00 95.25 74 VAL A O 1
ATOM 598 N N . LYS A 1 75 ? 1.682 4.660 -7.636 1.00 96.44 75 LYS A N 1
ATOM 599 C CA . LYS A 1 75 ? 1.516 5.466 -6.411 1.00 96.44 75 LYS A CA 1
ATOM 600 C C . LYS A 1 75 ? 0.114 5.336 -5.815 1.00 96.44 75 LYS A C 1
ATOM 602 O O . LYS A 1 75 ? -0.009 5.261 -4.594 1.00 96.44 75 LYS A O 1
ATOM 607 N N . SER A 1 76 ? -0.934 5.296 -6.640 1.00 97.38 76 SER A N 1
ATOM 608 C CA . SER A 1 76 ? -2.304 5.068 -6.161 1.00 97.38 76 SER A CA 1
ATOM 609 C C . SER A 1 76 ? -2.453 3.710 -5.469 1.00 97.38 76 SER A C 1
ATOM 611 O O . SER A 1 76 ? -3.055 3.645 -4.396 1.00 97.38 76 SER A O 1
ATOM 613 N N . LEU A 1 77 ? -1.839 2.653 -6.013 1.00 97.25 77 LEU A N 1
ATOM 614 C CA . LEU A 1 77 ? -1.801 1.338 -5.367 1.00 97.25 77 LEU A CA 1
ATOM 615 C C . LEU A 1 77 ? -1.011 1.351 -4.050 1.00 97.25 77 LEU A C 1
ATOM 617 O O . LEU A 1 77 ? -1.444 0.724 -3.084 1.00 97.25 77 LEU A O 1
ATOM 621 N N . THR A 1 78 ? 0.099 2.093 -3.971 1.00 96.69 78 THR A N 1
ATOM 622 C CA . THR A 1 78 ? 0.861 2.255 -2.721 1.00 96.69 78 THR A CA 1
ATOM 623 C C . THR A 1 78 ? 0.012 2.900 -1.628 1.00 96.69 78 THR A C 1
ATOM 625 O O . THR A 1 78 ? -0.077 2.358 -0.530 1.00 96.69 78 THR A O 1
ATOM 628 N N . VAL A 1 79 ? -0.680 4.003 -1.932 1.00 97.62 79 VAL A N 1
ATOM 629 C CA . VAL A 1 79 ? -1.571 4.681 -0.969 1.00 97.62 79 VAL A CA 1
ATOM 630 C C . VAL A 1 79 ? -2.696 3.750 -0.498 1.00 97.62 79 VAL A C 1
ATOM 632 O O . VAL A 1 79 ? -3.055 3.725 0.683 1.00 97.62 79 VAL A O 1
ATOM 635 N N . PHE A 1 80 ? -3.255 2.950 -1.406 1.00 98.19 80 PHE A N 1
ATOM 636 C CA . PHE A 1 80 ? -4.246 1.938 -1.050 1.00 98.19 80 PHE A CA 1
ATOM 637 C C . PHE A 1 80 ? -3.681 0.855 -0.132 1.00 98.19 80 PHE A C 1
ATOM 639 O O . PHE A 1 80 ? -4.318 0.505 0.860 1.00 98.19 80 PHE A O 1
ATOM 646 N N . TRP A 1 81 ? -2.479 0.354 -0.414 1.00 97.75 81 TRP A N 1
ATOM 647 C CA . TRP A 1 81 ? -1.813 -0.622 0.444 1.00 97.75 81 TRP A CA 1
ATOM 648 C C . TRP A 1 81 ? -1.560 -0.070 1.855 1.00 97.75 81 TRP A C 1
ATOM 650 O O . TRP A 1 81 ? -1.888 -0.744 2.834 1.00 97.75 81 TRP A O 1
ATOM 660 N N . GLU A 1 82 ? -1.043 1.158 1.969 1.00 97.31 82 GLU A N 1
ATOM 661 C CA . GLU A 1 82 ? -0.777 1.814 3.258 1.00 97.31 82 GLU A CA 1
ATOM 662 C C . GLU A 1 82 ? -2.067 1.981 4.069 1.00 97.31 82 GLU A C 1
ATOM 664 O O . GLU A 1 82 ? -2.160 1.512 5.205 1.00 97.31 82 GLU A O 1
ATOM 669 N N . SER A 1 83 ? -3.101 2.563 3.457 1.00 97.00 83 SER A N 1
ATOM 670 C CA . SER A 1 83 ? -4.390 2.792 4.121 1.00 97.00 83 SER A CA 1
ATOM 671 C C . SER A 1 83 ? -5.109 1.494 4.504 1.00 97.00 83 SER A C 1
ATOM 673 O O . SER A 1 83 ? -5.693 1.410 5.588 1.00 97.00 83 SER A O 1
ATOM 675 N N . LYS A 1 84 ? -5.033 0.451 3.664 1.00 97.44 84 LYS A N 1
ATOM 676 C CA . LYS A 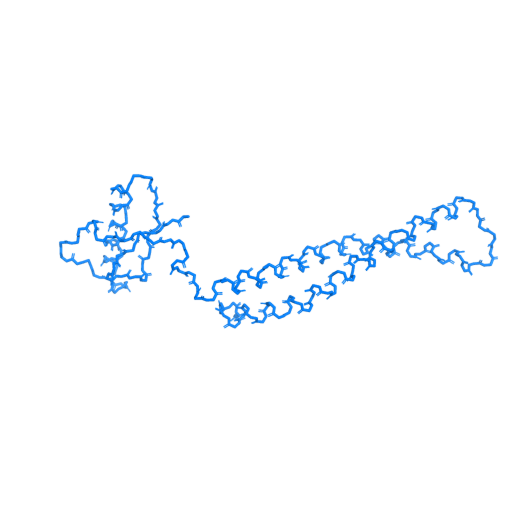1 84 ? -5.564 -0.879 3.988 1.00 97.44 84 LYS A CA 1
ATOM 677 C C . LYS A 1 84 ? -4.849 -1.477 5.195 1.00 97.44 84 LYS A C 1
ATOM 679 O O . LYS A 1 84 ? -5.512 -1.931 6.123 1.00 97.44 84 LYS A O 1
ATOM 684 N N . LYS A 1 85 ? -3.513 -1.436 5.208 1.00 97.31 85 LYS A N 1
ATOM 685 C CA . LYS A 1 85 ? -2.697 -1.948 6.315 1.00 97.31 85 LYS A CA 1
ATOM 686 C C . LYS A 1 85 ? -3.048 -1.262 7.635 1.00 97.31 85 LYS A C 1
ATOM 688 O O . LYS A 1 85 ? -3.257 -1.952 8.629 1.00 97.31 85 LYS A O 1
ATOM 693 N N . GLU A 1 86 ? -3.132 0.066 7.649 1.00 95.50 86 GLU A N 1
ATOM 694 C CA . GLU A 1 86 ? -3.508 0.820 8.852 1.00 95.50 86 GLU A CA 1
ATOM 695 C C . GLU A 1 86 ? -4.924 0.475 9.332 1.00 95.50 86 GLU A C 1
ATOM 697 O O . GLU A 1 86 ? -5.148 0.272 10.528 1.00 95.50 86 GLU A O 1
ATOM 702 N N . SER A 1 87 ? -5.885 0.371 8.408 1.00 96.69 87 SER A N 1
ATOM 703 C CA . SER A 1 87 ? -7.259 -0.002 8.748 1.00 96.69 87 SER A CA 1
ATOM 704 C C . SER A 1 87 ? -7.343 -1.421 9.321 1.00 96.69 87 SER A C 1
ATOM 706 O O . SER A 1 87 ? -7.999 -1.622 10.346 1.00 96.69 87 SER A O 1
ATOM 708 N N . ASP A 1 88 ? -6.647 -2.387 8.717 1.00 95.56 88 ASP A N 1
ATOM 709 C CA . ASP A 1 88 ? -6.629 -3.781 9.170 1.00 95.56 88 ASP A CA 1
ATOM 710 C C . ASP A 1 88 ? -5.964 -3.930 10.546 1.00 95.56 88 ASP A C 1
ATOM 712 O O . ASP A 1 88 ? -6.466 -4.678 11.387 1.00 95.56 88 ASP A O 1
ATOM 716 N N . GLN A 1 89 ? -4.895 -3.174 10.824 1.00 95.31 89 GLN A N 1
ATOM 717 C CA . GLN A 1 89 ? -4.234 -3.167 12.137 1.00 95.31 89 GLN A CA 1
ATOM 718 C C . GLN A 1 89 ? -5.172 -2.730 13.270 1.00 95.31 89 GLN A C 1
ATOM 720 O O . GLN A 1 89 ? -5.115 -3.288 14.364 1.00 95.31 89 GLN A O 1
ATOM 725 N N . LEU A 1 90 ? -6.054 -1.763 13.009 1.00 95.56 90 LEU A N 1
ATOM 726 C CA . LEU A 1 90 ? -6.985 -1.226 14.006 1.00 95.56 90 LEU A CA 1
ATOM 727 C C . LEU A 1 90 ? -8.308 -1.998 14.086 1.00 95.56 90 LEU A C 1
ATOM 729 O O . LEU A 1 90 ? -9.083 -1.788 15.017 1.00 95.56 90 LEU A O 1
ATOM 733 N N . ARG A 1 91 ? -8.592 -2.887 13.129 1.00 96.56 91 ARG A N 1
ATOM 734 C CA . ARG A 1 91 ? -9.897 -3.549 12.999 1.00 96.56 91 ARG A CA 1
ATOM 735 C C . ARG A 1 91 ? -10.250 -4.431 14.194 1.00 96.56 91 ARG A C 1
ATOM 737 O O . ARG A 1 91 ? -11.383 -4.409 14.663 1.00 96.56 91 ARG A O 1
ATOM 744 N N . GLU A 1 92 ? -9.314 -5.245 14.671 1.00 95.31 92 GLU A N 1
ATOM 745 C CA . GLU A 1 92 ? -9.586 -6.132 15.811 1.00 95.31 92 GLU A CA 1
ATOM 746 C C . GLU A 1 92 ? -9.629 -5.366 17.136 1.00 95.31 92 GLU A C 1
ATOM 748 O O . GLU A 1 92 ? -10.421 -5.694 18.021 1.00 95.31 92 GLU A O 1
ATOM 753 N N . GLU A 1 93 ? -8.822 -4.313 17.265 1.00 95.00 93 GLU A N 1
ATOM 754 C CA . GLU A 1 93 ? -8.846 -3.430 18.430 1.00 95.00 93 GLU A CA 1
ATOM 755 C C . GLU A 1 93 ? -10.173 -2.663 18.515 1.00 95.00 93 GLU A C 1
ATOM 757 O O . GLU A 1 93 ? -10.801 -2.644 19.573 1.00 95.00 93 GLU A O 1
ATOM 762 N N . SER A 1 94 ? -10.668 -2.129 17.394 1.00 96.94 94 SER A N 1
ATOM 763 C CA . SER A 1 94 ? -11.945 -1.411 17.347 1.00 96.94 94 SER A CA 1
ATOM 764 C C . SER A 1 94 ? -13.142 -2.314 17.635 1.00 96.94 94 SER A C 1
ATOM 766 O O . SER A 1 94 ? -14.050 -1.903 18.352 1.00 96.94 94 SER A O 1
ATOM 768 N N . LYS A 1 95 ? -13.128 -3.573 17.175 1.00 95.94 95 LYS A N 1
ATOM 769 C CA . LYS A 1 95 ? -14.153 -4.566 17.546 1.00 95.94 95 LYS A CA 1
ATOM 770 C C . LYS A 1 95 ? -14.176 -4.846 19.045 1.00 95.94 95 LYS A C 1
ATOM 772 O O . LYS A 1 95 ? -15.252 -5.007 19.614 1.00 95.94 95 LYS A O 1
ATOM 777 N N . LYS A 1 96 ? -13.006 -4.949 19.683 1.00 95.00 96 LYS A N 1
ATOM 778 C CA . LYS A 1 96 ? -12.914 -5.146 21.137 1.00 95.00 96 LYS A CA 1
ATOM 779 C C . LYS A 1 96 ? -13.421 -3.914 21.880 1.00 95.00 96 LYS A C 1
ATOM 781 O O . LYS A 1 96 ? -14.242 -4.070 22.773 1.00 95.00 96 LYS A O 1
ATOM 786 N N . ALA A 1 97 ? -12.991 -2.726 21.459 1.00 94.75 97 ALA A N 1
ATOM 787 C CA . ALA A 1 97 ? -13.438 -1.451 22.008 1.00 94.75 97 ALA A CA 1
ATOM 788 C C . ALA A 1 97 ? -14.959 -1.260 21.879 1.00 94.75 97 ALA A C 1
ATOM 790 O O . ALA A 1 97 ? -15.600 -0.782 22.808 1.00 94.75 97 ALA A O 1
ATOM 791 N N . TYR A 1 98 ? -15.559 -1.690 20.764 1.00 94.62 98 TYR A N 1
ATOM 792 C CA . TYR A 1 98 ? -16.999 -1.560 20.531 1.00 94.62 98 TYR A CA 1
ATOM 793 C C . TYR A 1 98 ? -17.846 -2.310 21.564 1.00 94.62 98 TYR A C 1
ATOM 795 O O . TYR A 1 98 ? -18.911 -1.831 21.924 1.00 94.62 98 TYR A O 1
ATOM 803 N N . LYS A 1 99 ? -17.355 -3.427 22.115 1.00 94.12 99 LYS A N 1
ATOM 804 C CA . LYS A 1 99 ? -18.069 -4.163 23.174 1.00 94.12 99 LYS A CA 1
ATOM 805 C C . LYS A 1 99 ? -18.248 -3.351 24.456 1.00 94.12 99 LYS A C 1
ATOM 807 O O . LYS A 1 99 ? -19.190 -3.587 25.198 1.00 94.12 99 LYS A O 1
ATOM 812 N N . ASP A 1 100 ? -17.361 -2.394 24.724 1.00 93.81 100 ASP A N 1
ATOM 813 C CA . ASP A 1 100 ? -17.478 -1.546 25.912 1.00 93.81 100 ASP A CA 1
ATOM 814 C C . ASP A 1 100 ? -18.621 -0.534 25.779 1.00 93.81 100 ASP A C 1
ATOM 816 O O . ASP A 1 100 ? -19.102 -0.024 26.785 1.00 93.81 100 ASP A O 1
ATOM 820 N N . ILE A 1 101 ? -19.076 -0.249 24.553 1.00 93.44 101 ILE A N 1
ATOM 821 C CA . ILE A 1 101 ? -20.204 0.655 24.308 1.00 93.44 101 ILE A CA 1
ATOM 822 C C . ILE A 1 101 ? -21.513 0.050 24.820 1.00 93.44 101 ILE A C 1
ATOM 824 O O . ILE A 1 101 ? -22.373 0.803 25.270 1.00 93.44 101 ILE A O 1
ATOM 828 N N . ASP A 1 102 ? -21.652 -1.279 24.820 1.00 92.12 102 ASP A N 1
ATOM 829 C CA . ASP A 1 102 ? -22.864 -1.955 25.300 1.00 92.12 102 ASP A CA 1
ATOM 830 C C . ASP A 1 102 ? -23.181 -1.583 26.762 1.00 92.12 102 ASP A C 1
ATOM 832 O O . ASP A 1 102 ? -24.348 -1.437 27.123 1.00 92.12 102 ASP A O 1
ATOM 836 N N . LEU A 1 103 ? -22.149 -1.297 27.570 1.00 92.38 103 LEU A N 1
ATOM 837 C CA . LEU A 1 103 ? -22.282 -0.844 28.959 1.00 92.38 103 LEU A CA 1
ATOM 838 C C . LEU A 1 103 ? -23.080 0.462 29.093 1.00 92.38 103 LEU A C 1
ATOM 840 O O . LEU A 1 103 ? -23.769 0.645 30.093 1.00 92.38 103 LEU A O 1
ATOM 844 N N . LEU A 1 104 ? -23.022 1.362 28.101 1.00 93.38 104 LEU A N 1
ATOM 845 C CA . LEU A 1 104 ? -23.799 2.612 28.102 1.00 93.38 104 LEU A CA 1
ATOM 846 C C . LEU A 1 104 ? -25.309 2.372 27.986 1.00 93.38 104 LEU A C 1
ATOM 848 O O . LEU A 1 104 ? -26.093 3.261 28.315 1.00 93.38 104 LEU A O 1
ATOM 852 N N . PHE A 1 105 ? -25.714 1.201 27.494 1.00 94.12 105 PHE A N 1
ATOM 853 C CA . PHE A 1 105 ? -27.111 0.836 27.269 1.00 94.12 105 PHE A CA 1
ATOM 854 C C . PHE A 1 105 ? -27.660 -0.111 28.343 1.00 94.12 105 PHE A C 1
ATOM 856 O O . PHE A 1 105 ? -28.842 -0.457 28.316 1.00 94.12 105 PHE A O 1
ATOM 863 N N . GLU A 1 106 ? -26.832 -0.525 29.303 1.00 93.69 106 GLU A N 1
ATOM 864 C CA . GLU A 1 106 ? -27.269 -1.328 30.439 1.00 93.69 106 GLU A CA 1
ATOM 865 C C . GLU A 1 106 ? -28.040 -0.470 31.453 1.00 93.69 106 GLU A C 1
ATOM 867 O O . GLU A 1 106 ? -27.686 0.671 31.744 1.00 93.69 106 GLU A O 1
ATOM 872 N N . ALA A 1 107 ? -29.086 -1.039 32.059 1.00 90.88 107 ALA A N 1
ATOM 873 C CA . ALA A 1 107 ? -29.866 -0.386 33.113 1.00 90.88 107 ALA A CA 1
ATOM 874 C C . ALA A 1 107 ? -29.146 -0.441 34.477 1.00 90.88 107 ALA A C 1
ATOM 876 O O . ALA A 1 107 ? -29.701 -0.915 35.470 1.00 90.88 107 ALA A O 1
ATOM 877 N N . LYS A 1 108 ? -27.887 0.007 34.518 1.00 93.25 108 LYS A N 1
ATOM 878 C CA . LYS A 1 108 ? -27.061 0.099 35.727 1.00 93.25 108 LYS A CA 1
ATOM 879 C C . LYS A 1 108 ? -26.351 1.448 35.796 1.00 93.25 108 LYS A C 1
ATOM 881 O O . LYS A 1 108 ? -26.132 2.109 34.786 1.00 93.25 108 LYS A O 1
ATOM 886 N N . THR A 1 109 ? -25.964 1.851 36.999 1.00 93.81 109 THR A N 1
ATOM 887 C CA . THR A 1 109 ? -25.075 3.000 37.195 1.00 93.81 109 THR A CA 1
ATOM 888 C C . THR A 1 109 ? -23.642 2.605 36.861 1.00 93.81 109 THR A C 1
ATOM 890 O O . THR A 1 109 ? -23.163 1.596 37.376 1.00 93.81 109 THR A O 1
ATOM 893 N N . LEU A 1 110 ? -22.970 3.409 36.041 1.00 95.56 110 LEU A N 1
ATOM 894 C CA . LEU A 1 110 ? -21.568 3.207 35.680 1.00 95.56 110 LEU A CA 1
ATOM 895 C C . LEU A 1 110 ? -20.628 3.864 36.695 1.00 95.56 110 LEU A C 1
ATOM 897 O O . LEU A 1 110 ? -20.947 4.924 37.242 1.00 95.56 110 LEU A O 1
ATOM 901 N N . THR A 1 111 ? -19.467 3.255 36.925 1.00 97.12 111 THR A N 1
ATOM 902 C CA . THR A 1 111 ? -18.388 3.862 37.720 1.00 97.12 111 THR A CA 1
ATOM 903 C C . THR A 1 111 ? -17.537 4.817 36.879 1.00 97.12 111 THR A C 1
ATOM 905 O O . THR A 1 111 ? -17.562 4.789 35.647 1.00 97.12 111 THR A O 1
ATOM 908 N N . GLU A 1 112 ? -16.740 5.662 37.536 1.00 96.19 112 GLU A N 1
ATOM 909 C CA . GLU A 1 112 ? -15.816 6.575 36.847 1.00 96.19 112 GLU A CA 1
ATOM 910 C C . GLU A 1 112 ? -14.768 5.808 36.017 1.00 96.19 112 GLU A C 1
ATOM 912 O O . GLU A 1 112 ? -14.404 6.214 34.910 1.00 96.19 112 GLU A O 1
ATOM 917 N N . GLU A 1 113 ? -14.314 4.648 36.501 1.00 96.19 113 GLU A N 1
ATOM 918 C CA . GLU A 1 113 ? -13.403 3.772 35.763 1.00 96.19 113 GLU A CA 1
ATOM 919 C C . GLU A 1 113 ? -14.053 3.214 34.489 1.00 96.19 113 GLU A C 1
ATOM 921 O O . GLU A 1 113 ? -13.396 3.138 33.445 1.00 96.19 113 GLU A O 1
ATOM 926 N N . GLU A 1 114 ? -15.340 2.855 34.551 1.00 95.75 114 GLU A N 1
ATOM 927 C CA . GLU A 1 114 ? -16.109 2.408 33.386 1.00 95.75 114 GLU A CA 1
ATOM 928 C C . GLU A 1 114 ? -16.281 3.546 32.372 1.00 95.75 114 GLU A C 1
ATOM 930 O O . GLU A 1 114 ? -16.001 3.342 31.187 1.00 95.75 114 GLU A O 1
ATOM 935 N N . PHE A 1 115 ? -16.622 4.763 32.816 1.00 96.31 115 PHE A N 1
ATOM 936 C CA . PHE A 1 115 ? -16.675 5.940 31.939 1.00 96.31 115 PHE A CA 1
ATOM 937 C C . PHE A 1 115 ? -15.326 6.224 31.264 1.00 96.31 115 PHE A C 1
ATOM 939 O O . PHE A 1 115 ? -15.269 6.439 30.049 1.00 96.31 115 PHE A O 1
ATOM 946 N N . SER A 1 116 ? -14.224 6.167 32.016 1.00 96.38 116 SER A N 1
ATOM 947 C CA . SER A 1 116 ? -12.869 6.368 31.487 1.00 96.38 116 SER A CA 1
ATOM 948 C C . SER A 1 116 ? -12.484 5.304 30.450 1.00 96.38 116 SER A C 1
ATOM 950 O O . SER A 1 116 ? -11.906 5.620 29.404 1.00 96.38 116 SER A O 1
ATOM 952 N N . ARG A 1 117 ? -12.844 4.037 30.693 1.00 95.94 117 ARG A N 1
ATOM 953 C CA . ARG A 1 117 ? -12.646 2.939 29.736 1.00 95.94 117 ARG A CA 1
ATOM 954 C C . ARG A 1 117 ? -13.458 3.155 28.459 1.00 95.94 117 ARG A C 1
ATOM 956 O O . ARG A 1 117 ? -12.884 3.093 27.374 1.00 95.94 117 ARG A O 1
ATOM 963 N N . ILE A 1 118 ? -14.748 3.467 28.580 1.00 96.62 118 ILE A N 1
ATOM 964 C CA . ILE A 1 118 ? -15.631 3.745 27.438 1.00 96.62 118 ILE A CA 1
ATOM 965 C C . ILE A 1 118 ? -15.076 4.906 26.605 1.00 96.62 118 ILE A C 1
ATOM 967 O O . ILE A 1 118 ? -15.016 4.812 25.378 1.00 96.62 118 ILE A O 1
ATOM 971 N N . ARG A 1 119 ? -14.591 5.975 27.251 1.00 97.25 119 ARG A N 1
ATOM 972 C CA . ARG A 1 119 ? -13.996 7.127 26.558 1.00 97.25 119 ARG A CA 1
ATOM 973 C C . ARG A 1 119 ? -12.804 6.732 25.682 1.00 97.25 119 ARG A C 1
ATOM 975 O O . ARG A 1 119 ? -12.741 7.193 24.542 1.00 97.25 119 ARG A O 1
ATOM 982 N N . LYS A 1 120 ? -11.906 5.874 26.182 1.00 96.88 120 LYS A N 1
ATOM 983 C CA . LYS A 1 120 ? -10.766 5.335 25.414 1.00 96.88 120 LYS A CA 1
ATOM 984 C C . LYS A 1 120 ? -11.228 4.445 24.262 1.00 96.88 120 LYS A C 1
ATOM 986 O O . LYS A 1 120 ? -10.691 4.534 23.161 1.00 96.88 120 LYS A O 1
ATOM 991 N N . SER A 1 121 ? -12.239 3.616 24.502 1.00 97.25 121 SER A N 1
ATOM 992 C CA . SER A 1 121 ? -12.826 2.759 23.472 1.00 97.25 121 SER A CA 1
ATOM 993 C C . SER A 1 121 ? -13.440 3.580 22.329 1.00 97.25 121 SER A C 1
ATOM 995 O O . SER A 1 121 ? -13.226 3.253 21.161 1.00 97.25 121 SER A O 1
ATOM 997 N N . LEU A 1 122 ? -14.094 4.707 22.632 1.00 97.38 122 LEU A N 1
ATOM 998 C CA . LEU A 1 122 ? -14.582 5.652 21.620 1.00 97.38 122 LEU A CA 1
ATOM 999 C C . LEU A 1 122 ? -13.445 6.262 20.779 1.00 97.38 122 LEU A C 1
ATOM 1001 O O . LEU A 1 122 ? -13.589 6.344 19.560 1.00 97.38 122 LEU A O 1
ATOM 1005 N N . ASP A 1 123 ? -12.305 6.619 21.383 1.00 97.81 123 ASP A N 1
ATOM 1006 C CA . ASP A 1 123 ? -11.144 7.143 20.638 1.00 97.81 123 ASP A CA 1
ATOM 1007 C C . ASP A 1 123 ? 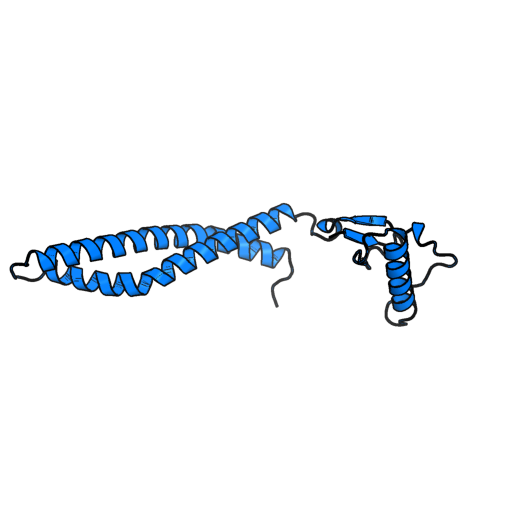-10.573 6.106 19.652 1.00 97.81 123 ASP A C 1
ATOM 1009 O O . ASP A 1 123 ? -10.235 6.436 18.511 1.00 97.81 123 ASP A O 1
ATOM 1013 N N . ILE A 1 124 ? -10.497 4.834 20.062 1.00 97.44 124 ILE A N 1
ATOM 1014 C CA . ILE A 1 124 ? -10.054 3.727 19.196 1.00 97.44 124 ILE A CA 1
ATOM 1015 C C . ILE A 1 124 ? -11.005 3.567 18.005 1.00 97.44 124 ILE A C 1
ATOM 1017 O O . ILE A 1 124 ? -10.559 3.418 16.862 1.00 97.44 124 ILE A O 1
ATOM 1021 N N . ILE A 1 125 ? -12.316 3.620 18.252 1.00 97.50 125 ILE A N 1
ATOM 1022 C CA . ILE A 1 125 ? -13.340 3.489 17.209 1.00 97.50 125 ILE A CA 1
ATOM 1023 C C . ILE A 1 125 ? -13.281 4.671 16.240 1.00 97.50 125 ILE A C 1
ATOM 1025 O O . ILE A 1 125 ? -13.322 4.461 15.027 1.00 97.50 125 ILE A O 1
ATOM 1029 N N . GLU A 1 126 ? -13.122 5.896 16.743 1.00 97.69 126 GLU A N 1
ATOM 1030 C CA . GLU A 1 126 ? -12.962 7.085 15.904 1.00 97.69 126 GLU A CA 1
ATOM 1031 C C . GLU A 1 126 ? -11.712 6.974 15.020 1.00 97.69 126 GLU A C 1
ATOM 1033 O O . GLU A 1 126 ? -11.767 7.231 13.812 1.00 97.69 126 GLU A O 1
ATOM 1038 N N . LYS A 1 127 ? -10.584 6.541 15.596 1.00 97.56 127 LYS A N 1
ATOM 1039 C CA . LYS A 1 127 ? -9.338 6.323 14.854 1.00 97.56 127 LYS A CA 1
ATOM 1040 C C . LYS A 1 127 ? -9.524 5.280 13.751 1.00 97.56 127 LYS A C 1
ATOM 1042 O O . LYS A 1 127 ? -9.154 5.536 12.604 1.00 97.56 127 LYS A O 1
ATOM 1047 N N . TYR A 1 128 ? -10.150 4.144 14.066 1.00 98.00 128 TYR A N 1
ATOM 1048 C CA . TYR A 1 128 ? -10.473 3.121 13.073 1.00 98.00 128 TYR A CA 1
ATOM 1049 C C . TYR A 1 128 ? -11.380 3.669 11.964 1.00 98.00 128 TYR A C 1
ATOM 1051 O O . TYR A 1 128 ? -11.102 3.435 10.789 1.00 98.00 128 TYR A O 1
ATOM 1059 N N . ALA A 1 129 ? -12.415 4.442 12.303 1.00 97.69 129 ALA A N 1
ATOM 1060 C CA . ALA A 1 129 ? -13.329 5.030 11.326 1.00 97.69 129 ALA A CA 1
ATOM 1061 C C . ALA A 1 129 ? -12.609 5.975 10.347 1.00 97.69 129 ALA A C 1
ATOM 1063 O O . ALA A 1 129 ? -12.859 5.921 9.139 1.00 97.69 129 ALA A O 1
ATOM 1064 N N . LYS A 1 130 ? -11.670 6.797 10.839 1.00 97.50 130 LYS A N 1
ATOM 1065 C CA . LYS A 1 130 ? -10.830 7.667 9.996 1.00 97.50 130 LYS A CA 1
ATOM 1066 C C . LYS A 1 130 ? -9.963 6.848 9.034 1.00 97.50 130 LYS A C 1
ATOM 1068 O O . LYS A 1 130 ? -10.003 7.102 7.829 1.00 97.50 130 LYS A O 1
ATOM 1073 N N . CYS A 1 131 ? -9.249 5.837 9.535 1.00 96.81 131 CYS A N 1
ATOM 1074 C CA . CYS A 1 131 ? -8.416 4.958 8.705 1.00 96.81 131 CYS A CA 1
ATOM 1075 C C . CYS A 1 131 ? -9.249 4.166 7.682 1.00 96.81 131 CYS A C 1
ATOM 1077 O O . CYS A 1 131 ? -8.888 4.096 6.511 1.00 96.81 131 CYS A O 1
ATOM 1079 N N . PHE A 1 132 ? -10.402 3.627 8.085 1.00 97.38 132 PHE A N 1
ATOM 1080 C CA . PHE A 1 132 ? -11.298 2.888 7.193 1.00 97.38 132 PHE A CA 1
ATOM 1081 C C . PHE A 1 132 ? -11.889 3.775 6.087 1.00 97.38 132 PHE A C 1
ATOM 1083 O O . PHE A 1 132 ? -12.016 3.342 4.942 1.00 97.38 132 PHE A O 1
ATOM 1090 N N . SER A 1 133 ? -12.209 5.034 6.398 1.00 97.00 133 SER A N 1
ATOM 1091 C CA . SER A 1 133 ? -12.650 6.017 5.401 1.00 97.00 133 SER A CA 1
ATOM 1092 C C . SER A 1 133 ? -11.545 6.339 4.389 1.00 97.00 133 SER A C 1
ATOM 1094 O O . SER A 1 133 ? -11.805 6.372 3.185 1.00 97.00 133 SER A O 1
ATOM 1096 N N . ALA A 1 134 ? -10.302 6.517 4.851 1.00 96.25 134 ALA A N 1
ATOM 1097 C CA . ALA A 1 134 ? -9.149 6.713 3.972 1.00 96.25 134 ALA A CA 1
ATOM 1098 C C . ALA A 1 134 ? -8.920 5.501 3.055 1.00 96.25 134 ALA A C 1
ATOM 1100 O O . ALA A 1 134 ? -8.763 5.674 1.846 1.00 96.25 134 ALA A O 1
ATOM 1101 N N . TYR A 1 135 ? -9.000 4.288 3.609 1.00 97.56 135 TYR A N 1
ATOM 1102 C CA . TYR A 1 135 ? -8.938 3.036 2.855 1.00 97.56 135 TYR A CA 1
ATOM 1103 C C . TYR A 1 135 ? -10.016 2.962 1.766 1.00 97.56 135 TYR A C 1
ATOM 1105 O O . TYR A 1 135 ? -9.694 2.719 0.603 1.00 97.56 135 TYR A O 1
ATOM 1113 N N . LYS A 1 136 ? -11.284 3.236 2.104 1.00 96.81 136 LYS A N 1
ATOM 1114 C CA . LYS A 1 136 ? -12.379 3.229 1.123 1.00 96.81 136 LYS A CA 1
ATOM 1115 C C . LYS A 1 136 ? -12.133 4.203 -0.027 1.00 96.81 136 LYS A C 1
ATOM 1117 O O . LYS A 1 136 ? -12.250 3.812 -1.183 1.00 96.81 136 LYS A O 1
ATOM 1122 N N . LYS A 1 137 ? -11.727 5.438 0.283 1.00 95.31 137 LYS A N 1
ATOM 1123 C CA . LYS A 1 137 ? -11.397 6.451 -0.734 1.00 95.31 137 LYS A CA 1
ATOM 1124 C C . LYS A 1 137 ? -10.223 6.031 -1.619 1.00 95.31 137 LYS A C 1
ATOM 1126 O O . LYS A 1 137 ? -10.204 6.343 -2.805 1.00 95.31 137 LYS A O 1
ATOM 1131 N N . ALA A 1 138 ? -9.226 5.355 -1.050 1.00 96.50 138 ALA A N 1
ATOM 1132 C CA . ALA A 1 138 ? -8.088 4.854 -1.810 1.00 96.50 138 ALA A CA 1
ATOM 1133 C C . ALA A 1 138 ? -8.460 3.654 -2.698 1.00 96.50 138 ALA A C 1
ATOM 1135 O O . ALA A 1 138 ? -7.871 3.503 -3.765 1.00 96.50 138 ALA A O 1
ATOM 1136 N N . SER A 1 139 ? -9.444 2.840 -2.294 1.00 96.50 139 SER A N 1
ATOM 1137 C CA . SER A 1 139 ? -9.908 1.664 -3.047 1.00 96.50 139 SER A CA 1
ATOM 1138 C C . SER A 1 139 ? -10.413 2.024 -4.439 1.00 96.50 139 SER A C 1
ATOM 1140 O O . SER A 1 139 ? -10.026 1.379 -5.405 1.00 96.50 139 SER A O 1
ATOM 1142 N N . GLU A 1 140 ? -11.203 3.093 -4.557 1.00 93.31 140 GLU A N 1
ATOM 1143 C CA . GLU A 1 140 ? -11.749 3.546 -5.845 1.00 93.31 140 GLU A CA 1
ATOM 1144 C C . GLU A 1 140 ? -10.627 3.875 -6.845 1.00 93.31 140 GLU A C 1
ATOM 1146 O O . GLU A 1 140 ? -10.623 3.401 -7.979 1.00 93.31 140 GLU A O 1
ATOM 1151 N N . LYS A 1 141 ? -9.607 4.618 -6.397 1.00 94.12 141 LYS A N 1
ATOM 1152 C CA . LYS A 1 141 ? -8.437 4.955 -7.227 1.00 94.12 141 LYS A CA 1
ATOM 1153 C C . LYS A 1 141 ? -7.540 3.750 -7.504 1.00 94.12 141 LYS A C 1
ATOM 1155 O O . LYS A 1 141 ? -6.864 3.707 -8.529 1.00 94.12 141 LYS A O 1
ATOM 1160 N N . ALA A 1 142 ? -7.490 2.792 -6.582 1.00 96.44 142 ALA A N 1
ATOM 1161 C CA . ALA A 1 142 ? -6.704 1.578 -6.740 1.00 96.44 142 ALA A CA 1
ATOM 1162 C C . ALA A 1 142 ? -7.301 0.630 -7.780 1.00 96.44 142 ALA A C 1
ATOM 1164 O O . ALA A 1 142 ? -6.545 -0.001 -8.511 1.00 96.44 142 ALA A O 1
ATOM 1165 N N . GLU A 1 143 ? -8.627 0.547 -7.881 1.00 95.69 143 GLU A N 1
ATOM 1166 C CA . GLU A 1 143 ? -9.300 -0.247 -8.913 1.00 95.69 143 GLU A CA 1
ATOM 1167 C C . GLU A 1 143 ? -9.013 0.299 -10.314 1.00 95.69 143 GLU A C 1
ATOM 1169 O O . GLU A 1 143 ? -8.624 -0.461 -11.202 1.00 95.69 143 GLU A O 1
ATOM 1174 N N . GLU A 1 144 ? -9.105 1.620 -10.491 1.00 95.25 144 GLU A N 1
ATOM 1175 C CA . GLU A 1 144 ? -8.720 2.289 -11.738 1.00 95.25 144 GLU A CA 1
ATOM 1176 C C . GLU A 1 144 ? -7.239 2.050 -12.066 1.00 95.25 144 GLU A C 1
ATOM 1178 O O . GLU A 1 144 ? -6.897 1.664 -13.184 1.00 95.25 144 GLU A O 1
ATOM 1183 N N . ALA A 1 145 ? -6.358 2.211 -11.075 1.00 95.50 145 ALA A N 1
ATOM 1184 C CA . ALA A 1 145 ? -4.932 1.966 -11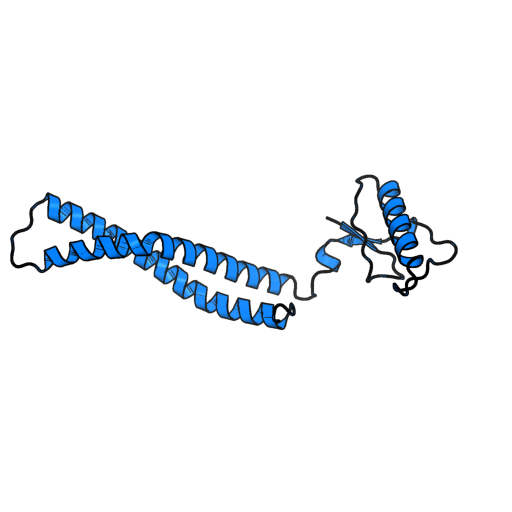.242 1.00 95.50 145 ALA A CA 1
ATOM 1185 C C . ALA A 1 145 ? -4.605 0.518 -11.603 1.00 95.50 145 ALA A C 1
ATOM 1187 O O . ALA A 1 145 ? -3.778 0.287 -12.482 1.00 95.50 145 ALA A O 1
ATOM 1188 N N . LYS A 1 146 ? -5.264 -0.452 -10.964 1.00 95.25 146 LYS A N 1
ATOM 1189 C CA . LYS A 1 146 ? -5.104 -1.867 -11.295 1.00 95.25 146 LYS A CA 1
ATOM 1190 C C . LYS A 1 146 ? -5.503 -2.117 -12.747 1.00 95.25 146 LYS A C 1
ATOM 1192 O O . LYS A 1 146 ? -4.709 -2.680 -13.489 1.00 95.25 146 LYS A O 1
ATOM 1197 N N . LYS A 1 147 ? -6.684 -1.648 -13.159 1.00 93.94 147 LYS A N 1
ATOM 1198 C CA . LYS A 1 147 ? -7.173 -1.820 -14.531 1.00 93.94 147 LYS A CA 1
ATOM 1199 C C . LYS A 1 147 ? -6.208 -1.222 -15.559 1.00 93.94 147 LYS A C 1
ATOM 1201 O O . LYS A 1 147 ? -5.874 -1.887 -16.532 1.00 93.94 147 LYS A O 1
ATOM 1206 N N . TYR A 1 148 ? -5.721 -0.005 -15.319 1.00 93.81 148 TYR A N 1
ATOM 1207 C CA . TYR A 1 148 ? -4.764 0.640 -16.215 1.00 93.81 148 TYR A CA 1
ATOM 1208 C C . TYR A 1 148 ? -3.477 -0.178 -16.367 1.00 93.81 148 TYR A C 1
ATOM 1210 O O . TYR A 1 148 ? -2.981 -0.358 -17.476 1.00 93.81 148 TYR A O 1
ATOM 1218 N N . LEU A 1 149 ? -2.921 -0.670 -15.258 1.00 91.94 149 LEU A N 1
ATOM 1219 C CA . LEU A 1 149 ? -1.686 -1.449 -15.291 1.00 91.94 149 LEU A CA 1
ATOM 1220 C C . LEU A 1 149 ? -1.895 -2.813 -15.959 1.00 91.94 149 LEU A C 1
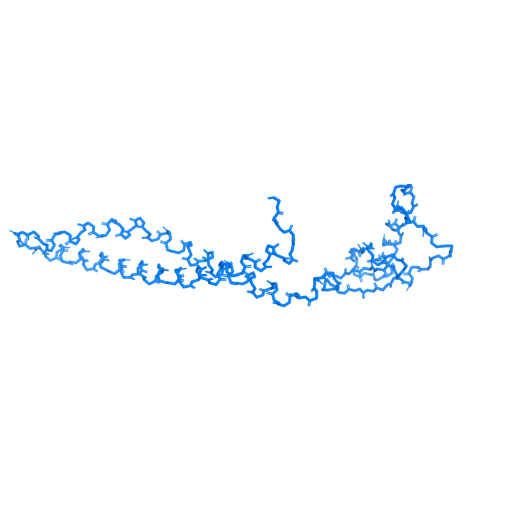ATOM 1222 O O . LEU A 1 149 ? -1.040 -3.214 -16.742 1.00 91.94 149 LEU A O 1
ATOM 1226 N N . ASP A 1 150 ? -3.028 -3.477 -15.716 1.00 90.94 150 ASP A N 1
ATOM 1227 C CA . ASP A 1 150 ? -3.387 -4.736 -16.382 1.00 90.94 150 ASP A CA 1
ATOM 1228 C C . ASP A 1 150 ? -3.427 -4.555 -17.916 1.00 90.94 150 ASP A C 1
ATOM 1230 O O . ASP A 1 150 ? -2.881 -5.383 -18.640 1.00 90.94 150 ASP A O 1
ATOM 1234 N N . GLU A 1 151 ? -3.993 -3.444 -18.406 1.00 90.00 151 GLU A N 1
ATOM 1235 C CA . GLU A 1 151 ? -4.114 -3.129 -19.842 1.00 90.00 151 GLU A CA 1
ATOM 1236 C C . GLU A 1 151 ? -2.801 -2.677 -20.508 1.00 90.00 151 GLU A C 1
ATOM 1238 O O . GLU A 1 151 ? -2.651 -2.813 -21.719 1.00 90.00 151 GLU A O 1
ATOM 1243 N N . ASN A 1 152 ? -1.866 -2.091 -19.751 1.00 87.94 152 ASN A N 1
ATOM 1244 C CA . ASN A 1 152 ? -0.675 -1.437 -20.315 1.00 87.94 152 ASN A CA 1
ATOM 1245 C C . ASN A 1 152 ? 0.636 -2.195 -20.079 1.00 87.94 152 ASN A C 1
ATOM 1247 O O . ASN A 1 152 ? 1.657 -1.828 -20.663 1.00 87.94 152 ASN A O 1
ATOM 1251 N N . LEU A 1 153 ? 0.642 -3.192 -19.195 1.00 85.38 153 LEU A N 1
ATOM 1252 C CA . LEU A 1 153 ? 1.851 -3.920 -18.806 1.00 85.38 153 LEU A CA 1
ATOM 1253 C C . LEU A 1 153 ? 1.745 -5.440 -19.005 1.00 85.38 153 LEU A C 1
ATOM 1255 O O . LEU A 1 153 ? 2.648 -6.141 -18.555 1.00 85.38 153 LEU A O 1
ATOM 1259 N N . ASP A 1 154 ? 0.678 -5.942 -19.642 1.00 76.69 154 ASP A N 1
ATOM 1260 C CA . ASP A 1 154 ? 0.414 -7.381 -19.835 1.00 76.69 154 ASP A CA 1
ATOM 1261 C C . ASP A 1 154 ? 0.608 -8.192 -18.535 1.00 76.69 154 ASP A C 1
ATOM 1263 O O . ASP A 1 154 ? 1.176 -9.280 -18.519 1.00 76.69 154 ASP A O 1
ATOM 1267 N N . LEU A 1 155 ? 0.161 -7.640 -17.400 1.00 72.94 155 LEU A N 1
ATOM 1268 C CA . LEU A 1 155 ? 0.336 -8.253 -16.072 1.00 72.94 155 LEU A CA 1
ATOM 1269 C C . LEU A 1 155 ? -0.692 -9.352 -15.766 1.00 72.94 155 LEU A C 1
ATOM 1271 O O . LEU A 1 155 ? -0.680 -9.909 -14.668 1.00 72.94 155 LEU A O 1
ATOM 1275 N N . SER A 1 156 ? -1.594 -9.635 -16.705 1.00 56.59 156 SER A N 1
ATOM 1276 C CA . SER A 1 156 ? -2.653 -10.629 -16.554 1.00 56.59 156 SER A CA 1
ATOM 1277 C C . SER A 1 156 ? -2.311 -11.902 -17.335 1.00 56.59 156 SER A C 1
ATOM 1279 O O . SER A 1 156 ? -2.350 -11.909 -18.562 1.00 56.59 156 SER A O 1
ATOM 1281 N N . GLU A 1 157 ? -1.978 -12.969 -16.600 1.00 49.19 157 GLU A N 1
ATOM 1282 C CA . GLU A 1 157 ? -2.080 -14.373 -17.042 1.00 49.19 157 GLU A CA 1
ATOM 1283 C C . GLU A 1 157 ? -3.393 -14.988 -16.539 1.00 49.19 157 GLU A C 1
ATOM 1285 O O . GLU A 1 157 ? -3.778 -14.698 -15.378 1.00 49.19 157 GLU A O 1
#

Foldseek 3Di:
DKWWAQPVCNVDTHDQPDPPLVVSLVVVLVVLVVLCVPPPNPRHDPVPDDSVNIDIGGPCVPPPPCNVVLVVLVVLLVQLVVLVVQLVVLVVVLVVLVVLVVVVVDPDDDDPVSVVSNVVSVVSNVSSVVSVVSNVVSVVSNVVSVVVCCVPVVPDD

pLDDT: mean 89.95, std 8.36, range [49.19, 98.19]

Secondary structure (DSSP, 8-state):
-EEEEETTEEEEEEE---SSHHHHHHHHHHHHHHHHT-TTS---PPTT--GGGPEEEEGGGGS-TTHHHHHHHHHHHHHHHHHHHHHHHHHHHHHHHHGGGGGGGSSSPPPHHHHHHHHHHHHHHHHHHHHHHHHHHHHHHHHHHHHHHHHHH----

Sequence (157 aa):
MAYLVAPQYPEHPFPIESSNKKRARYLAAKKLENLANDPKSGVKMPNGFDTRRFVEVGKDAFMPSNKREIEQHVKSLTVFWESKKESDQLREESKKAYKDIDLLFEAKTLTEEEFSRIRKSLDIIEKYAKCFSAYKKASEKAEEAKKYLDENLDLSE

Radius of gyration: 29.12 Å; chains: 1; bounding box: 66×28×77 Å